Protein AF-A0A7C7SHD7-F1 (afdb_monomer)

Foldseek 3Di:
DDKAFLCCPVPVAPVVLQDDPQFADPPLSVVVLVVQCVVVVPQCPPDPNSGIRDDDDDDPQNPDDLVVLCPDQDQEEAEEEPSAPCPVSCVSQVSNNNHPFYEYEYEYSAYPVNCRTQQEVQLVVVQVVCCVPPCDGVPGRDDYYYAYGHRHRDPDD

Radius of gyration: 17.47 Å; Cα contacts (8 Å, |Δi|>4): 250; chains: 1; bounding box: 40×27×51 Å

Structure (mmCIF, N/CA/C/O backbone):
data_AF-A0A7C7SHD7-F1
#
_entry.id   AF-A0A7C7SHD7-F1
#
loop_
_atom_site.group_PDB
_atom_site.id
_atom_site.type_symbol
_atom_site.label_atom_id
_atom_site.label_alt_id
_atom_site.label_comp_id
_atom_site.label_asym_id
_atom_site.label_entity_id
_atom_site.label_seq_id
_atom_site.pdbx_PDB_ins_code
_atom_site.Cartn_x
_atom_site.Cartn_y
_atom_site.Cartn_z
_atom_site.occupancy
_atom_site.B_iso_or_equiv
_atom_site.auth_seq_id
_atom_site.auth_comp_id
_atom_site.auth_asym_id
_atom_site.auth_atom_id
_atom_site.pdbx_PDB_model_num
ATOM 1 N N . MET A 1 1 ? -5.443 5.617 -21.354 1.00 75.50 1 MET A N 1
ATOM 2 C CA . MET A 1 1 ? -4.477 4.677 -20.731 1.00 75.50 1 MET A CA 1
ATOM 3 C C . MET A 1 1 ? -3.160 5.415 -20.513 1.00 75.50 1 MET A C 1
ATOM 5 O O . MET A 1 1 ? -2.901 6.331 -21.280 1.00 75.50 1 MET A O 1
ATOM 9 N N . ARG A 1 2 ? -2.386 5.113 -19.463 1.00 86.25 2 ARG A N 1
ATOM 10 C CA . ARG A 1 2 ? -1.041 5.675 -19.234 1.00 86.25 2 ARG A CA 1
ATOM 11 C C . ARG A 1 2 ? -0.035 4.535 -19.327 1.00 86.25 2 ARG A C 1
ATOM 13 O O . ARG A 1 2 ? -0.323 3.444 -18.849 1.00 86.25 2 ARG A O 1
ATOM 20 N N . LEU A 1 3 ? 1.111 4.788 -19.941 1.00 90.69 3 LEU A N 1
ATOM 21 C CA . LEU A 1 3 ? 2.204 3.825 -20.029 1.00 90.69 3 LEU A CA 1
ATOM 22 C C . LEU A 1 3 ? 3.288 4.228 -19.033 1.00 90.69 3 LEU A C 1
ATOM 24 O O . LEU A 1 3 ? 3.532 5.421 -18.848 1.00 90.69 3 LEU A O 1
ATOM 28 N N . GLN A 1 4 ? 3.903 3.248 -18.381 1.00 91.94 4 GLN A N 1
ATOM 29 C CA . GLN A 1 4 ? 5.089 3.457 -17.555 1.00 91.94 4 GLN A CA 1
ATOM 30 C C . GLN A 1 4 ? 6.213 2.564 -18.067 1.00 91.94 4 GLN A C 1
ATOM 32 O O . GLN A 1 4 ? 6.008 1.369 -18.279 1.00 91.94 4 GLN A O 1
ATOM 37 N N . THR A 1 5 ? 7.390 3.152 -18.271 1.00 93.88 5 THR A N 1
ATOM 38 C CA . THR A 1 5 ? 8.615 2.391 -18.526 1.00 93.88 5 THR A CA 1
ATOM 39 C C . THR A 1 5 ? 9.161 1.832 -17.215 1.00 93.88 5 THR A C 1
ATOM 41 O O . THR A 1 5 ? 8.789 2.290 -16.126 1.00 93.88 5 THR A O 1
ATOM 44 N N . ARG A 1 6 ? 10.084 0.870 -17.318 1.00 94.12 6 ARG A N 1
ATOM 45 C CA . ARG A 1 6 ? 10.800 0.314 -16.165 1.00 94.12 6 ARG A CA 1
ATOM 46 C C . ARG A 1 6 ? 11.435 1.405 -15.309 1.00 94.12 6 ARG A C 1
ATOM 48 O O . ARG A 1 6 ? 11.269 1.401 -14.091 1.00 94.12 6 ARG A O 1
ATOM 55 N N . ASP A 1 7 ? 12.115 2.354 -15.939 1.00 94.06 7 ASP A N 1
ATOM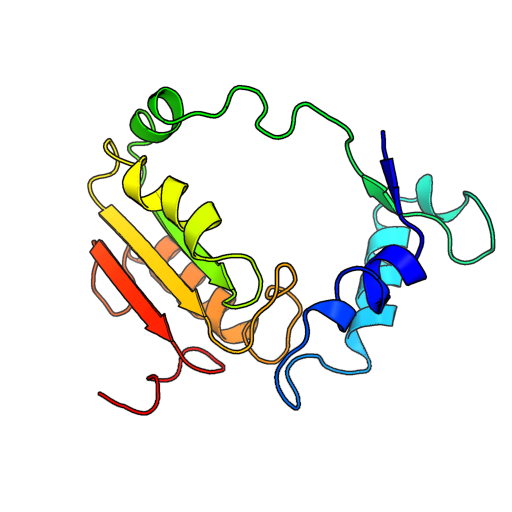 56 C CA . ASP A 1 7 ? 12.822 3.421 -15.227 1.00 94.06 7 ASP A CA 1
ATOM 57 C C . ASP A 1 7 ? 11.857 4.405 -14.572 1.00 94.06 7 ASP A C 1
ATOM 59 O O . ASP A 1 7 ? 12.068 4.800 -13.427 1.00 94.06 7 ASP A O 1
ATOM 63 N N . THR A 1 8 ? 10.743 4.737 -15.237 1.00 93.12 8 THR A N 1
ATOM 64 C CA . THR A 1 8 ? 9.704 5.580 -14.626 1.00 93.12 8 THR A CA 1
ATOM 65 C C . THR A 1 8 ? 9.129 4.932 -13.368 1.00 93.12 8 THR A C 1
ATOM 67 O O . THR A 1 8 ? 8.903 5.622 -12.381 1.00 93.12 8 THR A O 1
ATOM 70 N N . LEU A 1 9 ? 8.884 3.617 -13.371 1.00 93.44 9 LEU A N 1
ATOM 71 C CA . LEU A 1 9 ? 8.375 2.924 -12.185 1.00 93.44 9 LEU A CA 1
ATOM 72 C C . LEU A 1 9 ? 9.446 2.807 -11.091 1.00 93.44 9 LEU A C 1
ATOM 74 O O . LEU A 1 9 ? 9.200 3.159 -9.939 1.00 93.44 9 LEU A O 1
ATOM 78 N N . THR A 1 10 ? 10.614 2.274 -11.444 1.00 93.88 10 THR A N 1
ATOM 79 C CA . THR A 1 10 ? 11.617 1.839 -10.463 1.00 93.88 10 THR A CA 1
ATOM 80 C C . THR A 1 10 ? 12.462 2.989 -9.929 1.00 93.88 10 THR A C 1
ATOM 82 O O . THR A 1 10 ? 12.727 3.024 -8.729 1.00 93.88 10 THR A O 1
ATOM 85 N N . GLN A 1 11 ? 12.844 3.940 -10.781 1.00 93.06 11 GLN A N 1
ATOM 86 C CA . GLN A 1 11 ? 13.659 5.088 -10.394 1.00 93.06 11 GLN A CA 1
ATOM 87 C C . GLN A 1 11 ? 12.771 6.301 -10.116 1.00 93.06 11 GLN A C 1
ATOM 89 O O . GLN A 1 11 ? 12.660 6.729 -8.973 1.00 93.06 11 GLN A O 1
ATOM 94 N N . GLY A 1 12 ? 12.034 6.770 -11.125 1.00 92.69 12 GLY A N 1
ATOM 95 C CA . GLY A 1 12 ? 11.292 8.040 -11.069 1.00 92.69 12 GLY A CA 1
ATOM 96 C C . GLY A 1 12 ? 10.000 8.042 -10.242 1.00 92.69 12 GLY A C 1
ATOM 97 O O . GLY A 1 12 ? 9.230 8.994 -10.294 1.00 92.69 12 GLY A O 1
ATOM 98 N N . ARG A 1 13 ? 9.677 6.947 -9.548 1.00 92.62 13 ARG A N 1
ATOM 99 C CA . ARG A 1 13 ? 8.505 6.868 -8.659 1.00 92.62 13 ARG A CA 1
ATOM 100 C C . ARG A 1 13 ? 8.823 6.121 -7.383 1.00 92.62 13 ARG A C 1
ATOM 102 O O . ARG A 1 13 ? 8.425 6.566 -6.315 1.00 92.62 13 ARG A O 1
ATOM 109 N N . TRP A 1 14 ? 9.471 4.964 -7.483 1.00 94.94 14 TRP A N 1
ATOM 110 C CA . TRP A 1 14 ? 9.786 4.178 -6.297 1.00 94.94 14 TRP A CA 1
ATOM 111 C C . TRP A 1 14 ? 11.044 4.693 -5.598 1.00 94.94 14 TRP A C 1
ATOM 113 O O . TRP A 1 14 ? 10.942 5.116 -4.451 1.00 94.94 14 TRP A O 1
ATOM 123 N N . GLN A 1 15 ? 12.201 4.718 -6.273 1.00 95.12 15 GLN A N 1
ATOM 124 C CA . GLN A 1 15 ? 13.466 5.150 -5.659 1.00 95.12 15 GLN A CA 1
ATOM 125 C C . GLN A 1 15 ? 13.409 6.569 -5.091 1.00 95.12 15 GLN A C 1
ATOM 127 O O . GLN A 1 15 ? 13.942 6.793 -4.011 1.00 95.12 15 GLN A O 1
ATOM 132 N N . GLU A 1 16 ? 12.752 7.500 -5.781 1.00 94.06 16 GLU A N 1
ATOM 133 C CA . GLU A 1 16 ? 12.622 8.893 -5.328 1.00 94.06 16 GLU A CA 1
ATOM 134 C C . GLU A 1 16 ? 11.940 9.048 -3.961 1.00 94.06 16 GLU A C 1
ATOM 136 O O . GLU A 1 16 ? 12.166 10.046 -3.285 1.00 94.06 16 GLU A O 1
ATOM 141 N N . ASN A 1 17 ? 11.131 8.071 -3.537 1.00 94.12 17 ASN A N 1
ATOM 142 C CA . ASN A 1 17 ? 10.434 8.110 -2.251 1.00 94.12 17 ASN A CA 1
ATOM 143 C C . ASN A 1 17 ? 11.120 7.270 -1.160 1.00 94.12 17 ASN A C 1
ATOM 145 O O . ASN A 1 17 ? 10.655 7.262 -0.023 1.00 94.12 17 ASN A O 1
ATOM 149 N N . VAL A 1 18 ? 12.197 6.543 -1.481 1.00 95.81 18 VAL A N 1
ATOM 150 C CA . VAL A 1 18 ? 12.946 5.758 -0.490 1.00 95.81 18 VAL A CA 1
ATOM 151 C C . VAL A 1 18 ? 13.699 6.713 0.431 1.00 95.81 18 VAL A C 1
ATOM 153 O O . VAL A 1 18 ? 14.488 7.530 -0.039 1.00 95.81 18 VAL A O 1
ATOM 156 N N . ALA A 1 19 ? 13.468 6.594 1.737 1.00 94.69 19 ALA A N 1
ATOM 157 C CA . ALA A 1 19 ? 14.013 7.510 2.739 1.00 94.69 19 ALA A CA 1
ATOM 158 C C . ALA A 1 19 ? 14.904 6.818 3.779 1.00 94.69 19 ALA A C 1
ATOM 160 O O . ALA A 1 19 ? 15.703 7.488 4.429 1.00 94.69 19 ALA A O 1
ATOM 161 N N . CYS A 1 20 ? 14.790 5.497 3.933 1.00 95.31 20 CYS A N 1
ATOM 162 C CA . CYS A 1 20 ? 15.504 4.754 4.966 1.00 95.31 20 CYS A CA 1
ATOM 163 C C . CYS A 1 20 ? 16.508 3.754 4.390 1.00 95.31 20 CYS A C 1
ATOM 165 O O . CYS A 1 20 ? 16.340 3.214 3.292 1.00 95.31 20 CYS A O 1
ATOM 167 N N . GLU A 1 21 ? 17.544 3.467 5.177 1.00 93.19 21 GLU A N 1
ATOM 168 C CA . GLU A 1 21 ? 18.495 2.404 4.873 1.00 93.19 21 GLU A CA 1
ATOM 169 C C . GLU A 1 21 ? 17.789 1.041 4.866 1.00 93.19 21 GLU A C 1
ATOM 171 O O . GLU A 1 21 ? 16.902 0.785 5.681 1.00 93.19 21 GLU A O 1
ATOM 176 N N . ASN A 1 22 ? 18.170 0.162 3.936 1.00 92.19 22 ASN A N 1
ATOM 177 C CA . ASN A 1 22 ? 17.627 -1.197 3.810 1.00 92.19 22 ASN A CA 1
ATOM 178 C C . ASN A 1 22 ? 16.093 -1.273 3.625 1.00 92.19 22 ASN A C 1
ATOM 180 O O . ASN A 1 22 ? 15.503 -2.344 3.762 1.00 92.19 22 ASN A O 1
ATOM 184 N N . GLN A 1 23 ? 15.442 -0.160 3.262 1.00 95.81 23 GLN A N 1
ATOM 185 C CA . GLN A 1 23 ? 14.000 -0.099 3.015 1.00 95.81 23 GLN A CA 1
ATOM 186 C C . GLN A 1 23 ? 13.571 -1.016 1.861 1.00 95.81 23 GLN A C 1
ATOM 188 O O . GLN A 1 23 ? 12.544 -1.690 1.932 1.00 95.81 23 GLN A O 1
ATOM 193 N N . VAL A 1 24 ? 14.376 -1.059 0.799 1.00 96.56 24 VAL A N 1
ATOM 194 C CA . VAL A 1 24 ? 14.106 -1.831 -0.417 1.00 96.56 24 VAL A CA 1
ATOM 195 C C . VAL A 1 24 ? 15.242 -2.818 -0.640 1.00 96.56 24 VAL A C 1
ATOM 197 O O . VAL A 1 24 ? 16.404 -2.418 -0.684 1.00 96.56 24 VAL A O 1
ATOM 200 N N . ASP A 1 25 ? 14.911 -4.096 -0.827 1.00 95.38 25 ASP A N 1
ATOM 201 C CA . ASP A 1 25 ? 15.883 -5.087 -1.289 1.00 95.38 25 ASP A CA 1
ATOM 202 C C . ASP A 1 25 ? 16.376 -4.710 -2.703 1.00 95.38 25 ASP A C 1
ATOM 204 O O . ASP A 1 25 ? 15.554 -4.506 -3.602 1.00 95.38 25 ASP A O 1
ATOM 208 N N . PRO A 1 26 ? 17.693 -4.617 -2.952 1.00 91.69 26 PRO A N 1
ATOM 209 C CA . PRO A 1 26 ? 18.212 -4.197 -4.255 1.00 91.69 26 PRO A CA 1
ATOM 210 C C . PRO A 1 26 ? 17.793 -5.128 -5.411 1.00 91.69 26 PRO A C 1
ATOM 212 O O . PRO A 1 26 ? 17.703 -4.683 -6.558 1.00 91.69 26 PRO A O 1
ATOM 215 N N . GLY A 1 27 ? 17.495 -6.398 -5.129 1.00 95.44 27 GLY A N 1
ATOM 216 C CA . GLY A 1 27 ? 17.054 -7.401 -6.094 1.00 95.44 27 GLY A CA 1
ATOM 217 C C . GLY A 1 27 ? 15.549 -7.409 -6.382 1.00 95.44 27 GLY A C 1
ATOM 218 O O . GLY A 1 27 ? 15.136 -8.025 -7.366 1.00 95.44 27 GLY A O 1
ATOM 219 N N . ILE A 1 28 ? 14.708 -6.720 -5.597 1.00 96.44 28 ILE A N 1
ATOM 220 C CA . ILE A 1 28 ? 13.245 -6.851 -5.745 1.00 96.44 28 ILE A CA 1
ATOM 221 C C . ILE A 1 28 ? 12.704 -6.161 -7.000 1.00 96.44 28 ILE A C 1
ATOM 223 O O . ILE A 1 28 ? 11.763 -6.638 -7.628 1.00 96.44 28 ILE A O 1
ATOM 227 N N . ARG A 1 29 ? 13.301 -5.041 -7.419 1.00 95.19 29 ARG A N 1
ATOM 228 C CA . ARG A 1 29 ? 12.789 -4.240 -8.545 1.00 95.19 29 ARG A CA 1
ATOM 229 C C . ARG A 1 29 ? 12.834 -4.978 -9.888 1.00 95.19 29 ARG A C 1
ATOM 231 O O . ARG A 1 29 ? 11.823 -4.934 -10.591 1.00 95.19 29 ARG A O 1
ATOM 238 N N . PRO A 1 30 ? 13.937 -5.661 -10.266 1.00 95.44 30 PRO A N 1
ATOM 239 C CA . PRO A 1 30 ? 13.935 -6.551 -11.425 1.00 95.44 30 PRO A CA 1
ATOM 240 C C . PRO A 1 30 ? 12.841 -7.622 -11.348 1.00 95.44 30 PRO A C 1
ATOM 242 O O . PRO A 1 30 ? 12.086 -7.774 -12.303 1.00 95.44 30 PRO A O 1
ATOM 245 N N . VAL A 1 31 ? 12.687 -8.282 -10.193 1.00 96.88 31 VAL A N 1
ATOM 246 C CA . VAL A 1 31 ? 11.674 -9.333 -9.985 1.00 96.88 31 VAL A CA 1
ATOM 247 C C . VAL A 1 31 ? 10.258 -8.797 -10.200 1.00 96.88 31 VAL A C 1
ATOM 249 O O . VAL A 1 31 ? 9.460 -9.413 -10.909 1.00 96.88 31 VAL A O 1
ATOM 252 N N . ILE A 1 32 ? 9.942 -7.626 -9.641 1.00 95.94 32 ILE A N 1
ATOM 253 C CA . ILE A 1 32 ? 8.639 -6.978 -9.828 1.00 95.94 32 ILE A CA 1
ATOM 254 C C . ILE A 1 32 ? 8.414 -6.611 -11.295 1.00 95.94 32 ILE A C 1
ATOM 256 O O . ILE A 1 32 ? 7.326 -6.848 -11.817 1.00 95.94 32 ILE A O 1
ATOM 260 N N . TRP A 1 33 ? 9.423 -6.077 -11.986 1.00 95.50 33 TRP A N 1
ATOM 261 C CA . TRP A 1 33 ? 9.291 -5.738 -13.402 1.00 95.50 33 TRP A CA 1
ATOM 262 C C . TRP A 1 33 ? 9.041 -6.969 -14.279 1.00 95.50 33 TRP A C 1
ATOM 264 O O . TRP A 1 33 ? 8.137 -6.962 -15.116 1.00 95.50 33 TRP A O 1
ATOM 274 N N . ASP A 1 34 ? 9.792 -8.047 -14.062 1.00 95.69 34 ASP A N 1
ATOM 275 C CA . ASP A 1 34 ? 9.595 -9.299 -14.791 1.00 95.69 34 ASP A CA 1
ATOM 276 C C . ASP A 1 34 ? 8.227 -9.922 -14.490 1.00 95.69 34 ASP A C 1
ATOM 278 O O . ASP A 1 34 ? 7.554 -10.394 -15.406 1.00 95.69 34 ASP A O 1
ATOM 282 N N . THR A 1 35 ? 7.752 -9.817 -13.246 1.00 96.06 35 THR A N 1
ATOM 283 C CA . THR A 1 35 ? 6.398 -10.246 -12.859 1.00 96.06 35 THR A CA 1
ATOM 284 C C . THR A 1 35 ? 5.317 -9.421 -13.564 1.00 96.06 35 THR A C 1
ATOM 286 O O . THR A 1 35 ? 4.351 -9.984 -14.080 1.00 96.06 35 THR A O 1
ATOM 289 N N . ILE A 1 36 ? 5.480 -8.095 -13.647 1.00 94.50 36 ILE A N 1
ATOM 290 C CA . ILE A 1 36 ? 4.560 -7.208 -14.377 1.00 94.50 36 ILE A CA 1
ATOM 291 C C . ILE A 1 36 ? 4.489 -7.605 -15.856 1.00 94.50 36 ILE A C 1
ATOM 293 O O . ILE A 1 36 ? 3.390 -7.728 -16.394 1.00 94.50 36 ILE A O 1
ATOM 297 N N . LYS A 1 37 ? 5.635 -7.849 -16.507 1.00 94.56 37 LYS A N 1
ATOM 298 C CA . LYS A 1 37 ? 5.677 -8.309 -17.906 1.00 94.56 37 LYS A CA 1
ATOM 299 C C . LYS A 1 37 ? 5.026 -9.677 -18.094 1.00 94.56 37 LYS A C 1
ATOM 301 O O . LYS A 1 37 ? 4.340 -9.886 -19.090 1.00 94.56 37 LYS A O 1
ATOM 306 N N . ALA A 1 38 ? 5.256 -10.608 -17.170 1.00 95.31 38 ALA A N 1
ATOM 307 C CA . ALA A 1 38 ? 4.662 -11.939 -17.231 1.00 95.31 38 ALA A CA 1
ATOM 308 C C . ALA A 1 38 ? 3.131 -11.879 -17.107 1.00 95.31 38 ALA A C 1
ATOM 310 O O . ALA A 1 38 ? 2.426 -12.619 -17.789 1.00 95.31 38 ALA A O 1
ATOM 311 N N . PHE A 1 39 ? 2.620 -10.970 -16.273 1.00 95.06 39 PHE A N 1
ATOM 312 C CA . PHE A 1 39 ? 1.187 -10.739 -16.110 1.00 95.06 39 PHE A CA 1
ATOM 313 C C . PHE A 1 39 ? 0.559 -10.009 -17.310 1.00 95.06 39 PHE A C 1
ATOM 315 O O . PHE A 1 39 ? -0.540 -10.355 -17.741 1.00 95.06 39 PHE A O 1
ATOM 322 N N . ASP A 1 40 ? 1.245 -9.005 -17.864 1.00 94.56 40 ASP A N 1
ATOM 323 C CA . ASP A 1 40 ? 0.788 -8.215 -19.010 1.00 94.56 40 ASP A CA 1
ATOM 324 C C . ASP A 1 40 ? 1.562 -8.566 -20.289 1.00 94.56 40 ASP A C 1
ATOM 326 O O . ASP A 1 40 ? 2.432 -7.819 -20.745 1.00 94.56 40 ASP A O 1
ATOM 330 N N . SER A 1 41 ? 1.198 -9.694 -20.906 1.00 93.44 41 SER A N 1
ATOM 331 C CA . SER A 1 41 ? 1.838 -10.191 -22.134 1.00 93.44 41 SER A CA 1
ATOM 332 C C . SER A 1 41 ? 1.729 -9.245 -23.335 1.00 93.44 41 SER A C 1
ATOM 334 O O . SER A 1 41 ? 2.531 -9.335 -24.260 1.00 93.44 41 SER A O 1
ATOM 336 N N . LEU A 1 42 ? 0.754 -8.328 -23.341 1.00 94.31 42 LEU A N 1
ATOM 337 C CA . LEU A 1 42 ? 0.646 -7.318 -24.392 1.00 94.31 42 LEU A CA 1
ATOM 338 C C . LEU A 1 42 ? 1.587 -6.140 -24.126 1.00 94.31 42 LEU A C 1
ATOM 340 O O . LEU A 1 42 ? 2.256 -5.678 -25.043 1.00 94.31 42 LEU A O 1
ATOM 344 N N . GLY A 1 43 ? 1.649 -5.657 -22.883 1.00 94.44 43 GLY A N 1
ATOM 345 C CA . GLY A 1 43 ? 2.583 -4.598 -22.493 1.00 94.44 43 GLY A CA 1
ATOM 346 C C . GLY A 1 43 ? 4.049 -5.029 -22.601 1.00 94.44 43 GLY A C 1
ATOM 347 O O . GLY A 1 43 ? 4.907 -4.207 -22.918 1.00 94.44 43 GLY A O 1
ATOM 348 N N . SER A 1 44 ? 4.341 -6.318 -22.411 1.00 95.12 44 SER A N 1
ATOM 349 C CA . SER A 1 44 ? 5.708 -6.850 -22.449 1.00 95.12 44 SER A CA 1
ATOM 350 C C . SER A 1 44 ? 6.373 -6.795 -23.827 1.00 95.12 44 SER A C 1
ATOM 352 O O . SER A 1 44 ? 7.598 -6.756 -23.892 1.00 95.12 44 SER A O 1
ATOM 354 N N . VAL A 1 45 ? 5.592 -6.753 -24.912 1.00 94.06 45 VAL A N 1
ATOM 355 C CA . VAL A 1 45 ? 6.101 -6.689 -26.297 1.00 94.06 45 VAL A CA 1
ATOM 356 C C . VAL A 1 45 ? 6.071 -5.277 -26.892 1.00 94.06 45 VAL A C 1
ATOM 358 O O . VAL A 1 45 ? 6.352 -5.091 -28.074 1.00 94.06 45 VAL A O 1
ATOM 361 N N . TRP A 1 46 ? 5.686 -4.268 -26.108 1.00 93.38 46 TRP A N 1
ATOM 362 C CA . TRP A 1 46 ? 5.608 -2.876 -26.555 1.00 93.38 46 TRP A CA 1
ATOM 363 C C . TRP A 1 46 ? 6.883 -2.102 -26.199 1.00 93.38 46 TRP A C 1
ATOM 365 O O . TRP A 1 46 ? 7.277 -2.060 -25.038 1.00 93.38 46 TRP A O 1
ATOM 375 N N . GLY A 1 47 ? 7.454 -1.382 -27.170 1.00 78.12 47 GLY A N 1
ATOM 376 C CA . GLY A 1 47 ? 8.644 -0.547 -26.962 1.00 78.12 47 GLY A CA 1
ATOM 377 C C . GLY A 1 47 ? 9.970 -1.330 -27.006 1.00 78.12 47 GLY A C 1
ATOM 378 O O . GLY A 1 47 ? 10.001 -2.427 -27.561 1.00 78.12 47 GLY A O 1
ATOM 379 N N . PRO A 1 48 ? 11.074 -0.749 -26.486 1.00 72.31 48 PRO A N 1
ATOM 380 C CA . PRO A 1 48 ? 12.369 -1.428 -26.306 1.00 72.31 48 PRO A CA 1
ATOM 381 C C . PRO A 1 48 ? 12.242 -2.735 -25.479 1.00 72.31 48 PRO A C 1
ATOM 383 O O . PRO A 1 48 ? 11.179 -2.968 -24.899 1.00 72.31 48 PRO A O 1
ATOM 386 N N . PRO A 1 49 ? 13.268 -3.617 -25.416 1.00 81.44 49 PRO A 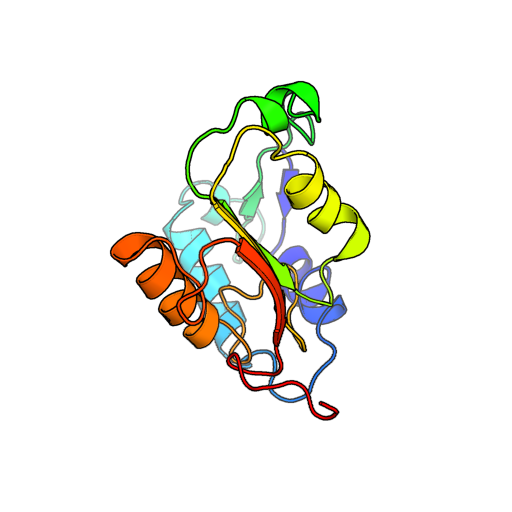N 1
ATOM 387 C CA . PRO A 1 49 ? 13.119 -5.007 -24.944 1.00 81.44 49 PRO A CA 1
ATOM 388 C C . PRO A 1 49 ? 12.627 -5.147 -23.492 1.00 81.44 49 PRO A C 1
ATOM 390 O O . PRO A 1 49 ? 12.241 -6.233 -23.059 1.00 81.44 49 PRO A O 1
ATOM 393 N N . GLU A 1 50 ? 12.628 -4.061 -22.723 1.00 88.94 50 GLU A N 1
ATOM 394 C CA . GLU A 1 50 ? 12.103 -3.992 -21.369 1.00 88.94 50 GLU A CA 1
ATOM 395 C C . GLU A 1 50 ? 10.569 -3.969 -21.298 1.00 88.94 50 GLU A C 1
ATOM 397 O O . GLU A 1 50 ? 10.044 -4.193 -20.211 1.00 88.94 50 GLU A O 1
ATOM 402 N N . GLY A 1 51 ? 9.842 -3.729 -22.393 1.00 94.12 51 GLY A N 1
ATOM 403 C CA . GLY A 1 51 ? 8.380 -3.626 -22.387 1.00 94.12 51 GLY A CA 1
ATOM 404 C C . GLY A 1 51 ? 7.852 -2.365 -21.683 1.00 94.12 51 GLY A C 1
ATOM 405 O O . GLY A 1 51 ? 8.607 -1.490 -21.245 1.00 94.12 51 GLY A O 1
ATOM 406 N N . VAL A 1 52 ? 6.529 -2.270 -21.518 1.00 95.06 52 VAL A N 1
ATOM 407 C CA . VAL A 1 52 ? 5.873 -1.208 -20.733 1.00 95.06 52 VAL A CA 1
ATOM 408 C C . VAL A 1 52 ? 4.790 -1.758 -19.809 1.00 95.06 52 VAL A C 1
ATOM 410 O O . VAL A 1 52 ? 4.070 -2.698 -20.139 1.00 95.06 52 VAL A O 1
ATOM 413 N N . MET A 1 53 ? 4.605 -1.103 -18.664 1.00 93.62 53 MET A N 1
ATOM 414 C CA . MET A 1 53 ? 3.474 -1.344 -17.774 1.00 93.62 53 MET A CA 1
ATOM 415 C C . MET A 1 53 ? 2.282 -0.504 -18.237 1.00 93.62 53 MET A C 1
ATOM 417 O O . MET A 1 53 ? 2.327 0.735 -18.230 1.00 93.62 53 MET A O 1
ATOM 421 N N . ARG A 1 54 ? 1.183 -1.166 -18.605 1.00 92.19 54 ARG A N 1
AT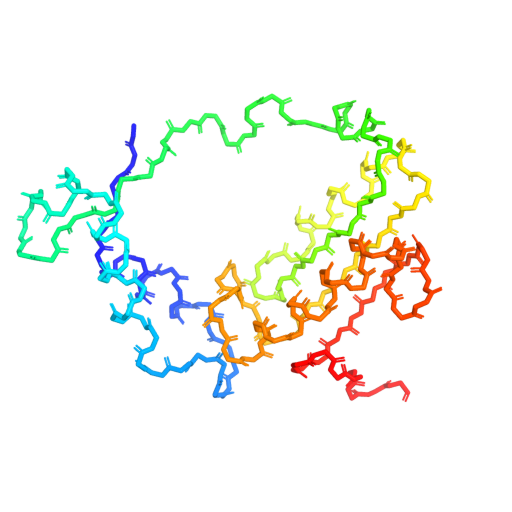OM 422 C CA . ARG A 1 54 ? -0.068 -0.484 -18.945 1.00 92.19 54 ARG A CA 1
ATOM 423 C C . ARG A 1 54 ? -0.841 -0.162 -17.675 1.00 92.19 54 ARG A C 1
ATOM 425 O O . ARG A 1 54 ? -1.350 -1.037 -16.981 1.00 92.19 54 ARG A O 1
ATOM 432 N N . VAL A 1 55 ? -0.981 1.127 -17.389 1.00 86.81 55 VAL A N 1
ATOM 433 C CA . VAL A 1 55 ? -1.739 1.628 -16.242 1.00 86.81 55 VAL A CA 1
ATOM 434 C C . VAL A 1 55 ? -3.058 2.209 -16.727 1.00 86.81 55 VAL A C 1
ATOM 436 O O . VAL A 1 55 ? -3.132 2.972 -17.700 1.00 86.81 55 VAL A O 1
ATOM 439 N N . ARG A 1 56 ? -4.143 1.878 -16.027 1.00 78.81 56 ARG A N 1
ATOM 440 C CA . ARG A 1 56 ? -5.446 2.488 -16.286 1.00 78.81 56 ARG A CA 1
ATOM 441 C C . ARG A 1 56 ? -5.324 4.006 -16.107 1.00 78.81 56 ARG A C 1
ATOM 443 O O . ARG A 1 56 ? -5.043 4.489 -15.018 1.00 78.81 56 ARG A O 1
ATOM 450 N N . ALA A 1 57 ? -5.560 4.763 -17.178 1.00 67.25 57 ALA A N 1
ATOM 451 C CA . ALA A 1 57 ? -5.803 6.198 -17.057 1.00 67.25 57 ALA A CA 1
ATOM 452 C C . ALA A 1 57 ? -7.312 6.375 -16.971 1.00 67.25 57 ALA A C 1
ATOM 454 O O . ALA A 1 57 ? -8.004 6.179 -17.966 1.00 67.25 57 ALA A O 1
ATOM 455 N N . GLY A 1 58 ? -7.810 6.651 -15.776 1.00 62.72 58 GLY A N 1
ATOM 456 C CA . GLY A 1 58 ? -9.219 6.913 -15.521 1.00 62.72 58 GLY A CA 1
ATOM 457 C C . GLY A 1 58 ? -9.365 8.012 -14.480 1.00 62.72 58 GLY A C 1
ATOM 458 O O . GLY A 1 58 ? -8.372 8.416 -13.871 1.00 62.72 58 GLY A O 1
ATOM 459 N N . ASN A 1 59 ? -10.598 8.494 -14.310 1.00 62.84 59 ASN A N 1
ATOM 460 C CA . ASN A 1 59 ? -10.981 9.457 -13.279 1.00 62.84 59 ASN A CA 1
ATOM 461 C C . ASN A 1 59 ? -10.310 9.077 -11.949 1.00 62.84 59 ASN A C 1
ATOM 463 O O . ASN A 1 59 ? -10.526 7.965 -11.471 1.00 62.84 59 ASN A O 1
ATOM 467 N N . ARG A 1 60 ? -9.483 9.970 -11.383 1.00 65.12 60 ARG A N 1
ATOM 468 C CA . ARG A 1 60 ? -8.589 9.659 -10.249 1.00 65.12 60 ARG A CA 1
ATOM 469 C C . ARG A 1 60 ? -9.314 9.022 -9.059 1.00 65.12 60 ARG A C 1
ATOM 471 O O . ARG A 1 60 ? -8.687 8.270 -8.327 1.00 65.12 60 ARG A O 1
ATOM 478 N N . SER A 1 61 ? -10.615 9.271 -8.916 1.00 70.81 61 SER A N 1
ATOM 479 C CA . SER A 1 61 ? -11.422 8.740 -7.818 1.00 70.81 61 SER A CA 1
ATOM 480 C C . SER A 1 61 ? -12.594 7.866 -8.271 1.00 70.81 61 SER A C 1
ATOM 482 O O . SER A 1 61 ? -13.270 7.322 -7.418 1.00 70.81 61 SER A O 1
ATOM 484 N N . TRP A 1 62 ? -12.884 7.721 -9.573 1.00 73.06 62 TRP A N 1
ATOM 485 C CA . TRP A 1 62 ? -14.061 6.964 -10.066 1.00 73.06 62 TRP A CA 1
ATOM 486 C C . TRP A 1 62 ? -15.389 7.315 -9.354 1.00 73.06 62 TRP A C 1
ATOM 488 O O . TRP A 1 62 ? -16.233 6.458 -9.119 1.00 73.06 62 TRP A O 1
ATOM 498 N N . GLY A 1 63 ? -15.574 8.590 -8.994 1.00 80.31 63 GLY A N 1
ATOM 499 C CA . GLY A 1 63 ? -16.744 9.060 -8.239 1.00 80.31 63 GLY A CA 1
ATOM 500 C C . GLY A 1 63 ? -16.658 8.857 -6.721 1.00 80.31 63 GLY A C 1
ATOM 501 O O . GLY A 1 63 ? -17.533 9.344 -6.010 1.00 80.31 63 GLY A O 1
ATOM 502 N N . TRP A 1 64 ? -15.603 8.211 -6.217 1.00 85.62 64 TRP A N 1
ATOM 503 C CA . TRP A 1 64 ? -15.319 8.093 -4.790 1.00 85.62 64 TRP A CA 1
ATOM 504 C C . TRP A 1 64 ? -15.185 9.469 -4.145 1.00 85.62 64 TRP A C 1
ATOM 506 O O . TRP A 1 64 ? -14.475 10.349 -4.637 1.00 85.62 64 TRP A O 1
ATOM 516 N N . ASN A 1 65 ? -15.900 9.649 -3.044 1.00 91.00 65 ASN A N 1
ATOM 517 C CA . ASN A 1 65 ? -15.947 10.870 -2.258 1.00 91.00 65 ASN A CA 1
ATOM 518 C C . ASN A 1 65 ? -16.375 10.518 -0.825 1.00 91.00 65 ASN A C 1
ATOM 520 O O . ASN A 1 65 ? -16.722 9.367 -0.541 1.00 91.00 65 ASN A O 1
ATOM 524 N N . ARG A 1 66 ? -16.409 11.522 0.057 1.00 94.06 66 ARG A N 1
ATOM 525 C CA . ARG A 1 66 ? -16.847 11.370 1.451 1.00 94.06 66 ARG A CA 1
ATOM 526 C C . ARG A 1 66 ? -18.184 10.634 1.592 1.00 94.06 66 ARG A C 1
ATOM 528 O O . ARG A 1 66 ? -18.311 9.763 2.442 1.00 94.06 66 ARG A O 1
ATOM 535 N N . ALA A 1 67 ? -19.177 10.962 0.764 1.00 95.19 67 ALA A N 1
ATOM 536 C CA . ALA A 1 67 ? -20.510 10.368 0.864 1.00 95.19 67 ALA A CA 1
ATOM 537 C C . ALA A 1 67 ? -20.527 8.875 0.496 1.00 95.19 67 ALA A C 1
ATOM 539 O O . ALA A 1 67 ? -21.340 8.129 1.034 1.00 95.19 67 ALA A O 1
ATOM 540 N N . TYR A 1 68 ? -19.643 8.422 -0.397 1.00 94.56 68 TYR A N 1
ATOM 541 C CA . TYR A 1 68 ? -19.491 6.994 -0.695 1.00 94.56 68 TYR A CA 1
ATOM 542 C C . TYR A 1 68 ? -18.651 6.263 0.350 1.00 94.56 68 TYR A C 1
ATOM 544 O O . TYR A 1 68 ? -19.023 5.159 0.738 1.00 94.56 68 TYR A O 1
ATOM 552 N N . ALA A 1 69 ? -17.587 6.886 0.861 1.00 94.88 69 ALA A N 1
ATOM 553 C CA . ALA A 1 69 ? -16.817 6.329 1.971 1.00 94.88 69 ALA A CA 1
ATOM 554 C C . ALA A 1 69 ? -17.695 6.108 3.216 1.00 94.88 69 ALA A C 1
ATOM 556 O O . ALA A 1 69 ? -17.633 5.048 3.831 1.00 94.88 69 ALA A O 1
ATOM 557 N N . ALA A 1 70 ? -18.606 7.039 3.510 1.00 96.88 70 ALA A N 1
ATOM 558 C CA . ALA A 1 70 ? -19.561 6.923 4.611 1.00 96.88 70 ALA A CA 1
ATOM 559 C C . ALA A 1 70 ? -20.521 5.724 4.489 1.00 96.88 70 ALA A C 1
ATOM 561 O O . ALA A 1 70 ? -21.067 5.279 5.493 1.00 96.88 70 ALA A O 1
ATOM 562 N N . LYS A 1 71 ? -20.735 5.188 3.278 1.00 97.19 71 LYS A N 1
ATOM 563 C CA . LYS A 1 71 ? -21.595 4.012 3.044 1.00 97.19 71 LYS A CA 1
ATOM 564 C C . LYS A 1 71 ? -20.885 2.685 3.309 1.00 97.19 71 LYS A C 1
ATOM 566 O O . LYS A 1 71 ? -21.541 1.646 3.322 1.00 97.19 71 LYS A O 1
ATOM 571 N N . VAL A 1 72 ? -19.565 2.690 3.486 1.00 97.25 72 VAL A N 1
ATOM 572 C CA . VAL A 1 72 ? -18.822 1.484 3.855 1.00 97.25 72 VAL A CA 1
ATOM 573 C C . VAL A 1 72 ? -19.141 1.156 5.308 1.00 97.25 72 VAL A C 1
ATOM 575 O O . VAL A 1 72 ? -18.786 1.915 6.203 1.00 97.25 72 VAL A O 1
ATOM 578 N N . VAL A 1 73 ? -19.812 0.025 5.528 1.00 97.81 73 VAL A N 1
ATOM 579 C CA . VAL A 1 73 ? -20.149 -0.493 6.869 1.00 97.81 73 VAL A CA 1
ATOM 580 C C . VAL A 1 73 ? -19.264 -1.663 7.300 1.00 97.81 73 VAL A C 1
ATOM 582 O O . VAL A 1 73 ? -19.261 -2.042 8.468 1.00 97.81 73 VAL A O 1
ATOM 585 N N . ALA A 1 74 ? -18.504 -2.240 6.365 1.00 97.56 74 ALA A N 1
ATOM 586 C CA . ALA A 1 74 ? -17.586 -3.335 6.649 1.00 97.56 74 ALA A CA 1
ATOM 587 C C . ALA A 1 74 ? -16.398 -2.856 7.508 1.00 97.56 74 ALA A C 1
ATOM 589 O O . ALA A 1 74 ? -15.897 -1.746 7.274 1.00 97.56 74 ALA A O 1
ATOM 590 N N . PRO A 1 75 ? -15.898 -3.684 8.448 1.00 97.94 75 PRO A N 1
ATOM 591 C CA . PRO A 1 75 ? -14.669 -3.395 9.175 1.00 97.94 75 PRO A CA 1
ATOM 592 C C . PRO A 1 75 ? -13.522 -3.064 8.218 1.00 97.94 75 PRO A C 1
ATOM 594 O O . PRO A 1 75 ? -13.192 -3.859 7.337 1.00 97.94 75 PRO A O 1
ATOM 597 N N . THR A 1 76 ? -12.907 -1.892 8.382 1.00 97.94 76 THR A N 1
ATOM 598 C CA . THR A 1 76 ? -11.870 -1.411 7.459 1.00 97.94 76 THR A CA 1
ATOM 599 C C . THR A 1 76 ? -10.576 -1.023 8.173 1.00 97.94 76 THR A C 1
ATOM 601 O O . THR A 1 76 ? -10.549 -0.068 8.946 1.00 97.94 76 THR A O 1
ATOM 604 N N . MET A 1 77 ? -9.472 -1.692 7.838 1.00 97.56 77 MET A N 1
ATOM 605 C CA . MET A 1 77 ? -8.124 -1.244 8.188 1.00 97.56 77 MET A CA 1
ATOM 606 C C . MET A 1 77 ? -7.502 -0.500 7.006 1.00 97.56 77 MET A C 1
ATOM 608 O O . MET A 1 77 ? -7.432 -1.017 5.893 1.00 97.56 77 MET A O 1
ATOM 612 N N . THR A 1 78 ? -7.046 0.724 7.255 1.00 96.25 78 THR A N 1
ATOM 613 C CA . THR A 1 78 ? -6.280 1.536 6.307 1.00 96.25 78 THR A CA 1
ATOM 614 C C . THR A 1 78 ? -4.817 1.508 6.720 1.00 96.25 78 THR A C 1
ATOM 616 O O . THR A 1 78 ? -4.494 1.827 7.860 1.00 96.25 78 THR A O 1
ATOM 619 N N . VAL A 1 79 ? -3.932 1.151 5.795 1.00 95.94 79 VAL A N 1
ATOM 620 C CA . VAL A 1 79 ? -2.483 1.132 6.021 1.00 95.94 79 VAL A CA 1
ATOM 621 C C . VAL A 1 79 ? -1.842 2.112 5.049 1.00 95.94 79 VAL A C 1
ATOM 623 O O . VAL A 1 79 ? -2.153 2.085 3.858 1.00 95.94 79 VAL A O 1
ATOM 626 N N . VAL A 1 80 ? -0.990 3.001 5.553 1.00 96.00 80 VAL A N 1
ATOM 627 C CA . VAL A 1 80 ? -0.361 4.059 4.756 1.00 96.00 80 VAL A CA 1
ATOM 628 C C . VAL A 1 80 ? 1.123 4.135 5.074 1.00 96.00 80 VAL A C 1
ATOM 630 O O . VAL A 1 80 ? 1.512 4.097 6.238 1.00 96.00 80 VAL A O 1
ATOM 633 N N . GLY A 1 81 ? 1.952 4.251 4.040 1.00 96.06 81 GLY A N 1
ATOM 634 C CA . GLY A 1 81 ? 3.369 4.522 4.222 1.00 96.06 81 GLY A CA 1
ATOM 635 C C . GL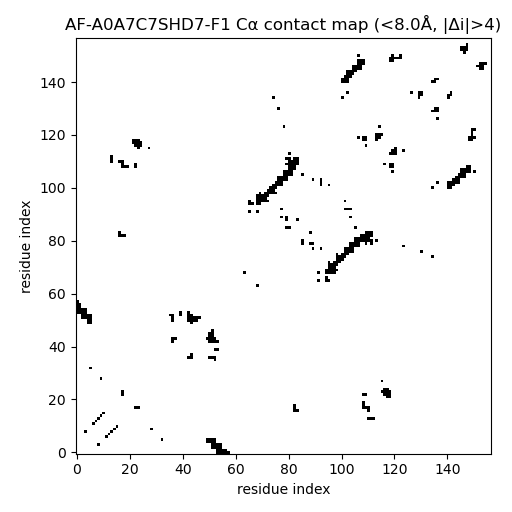Y A 1 81 ? 3.627 5.993 4.536 1.00 96.06 81 GLY A C 1
ATOM 636 O O . GLY A 1 81 ? 2.983 6.880 3.975 1.00 96.06 81 GLY A O 1
ATOM 637 N N . GLU A 1 82 ? 4.575 6.268 5.424 1.00 96.31 82 GLU A N 1
ATOM 638 C CA . GLU A 1 82 ? 4.975 7.626 5.791 1.00 96.31 82 GLU A CA 1
ATOM 639 C C . GLU A 1 82 ? 5.381 8.473 4.574 1.00 96.31 82 GLU A C 1
ATOM 641 O O . GLU A 1 82 ? 5.032 9.652 4.495 1.00 96.31 82 GLU A O 1
ATOM 646 N N . GLN A 1 83 ? 6.049 7.867 3.591 1.00 96.12 83 GLN A N 1
ATOM 647 C CA . GLN A 1 83 ? 6.472 8.531 2.359 1.00 96.12 83 GLN A CA 1
ATOM 648 C C . GLN A 1 83 ? 5.386 8.509 1.256 1.00 96.12 83 GLN A C 1
ATOM 650 O O . GLN A 1 83 ? 5.653 8.912 0.127 1.00 96.12 83 GLN A O 1
ATOM 655 N N . ASP A 1 84 ? 4.145 8.084 1.549 1.00 94.62 84 ASP A N 1
ATOM 656 C CA . ASP A 1 84 ? 2.988 8.135 0.624 1.00 94.62 84 ASP A CA 1
ATOM 657 C C . ASP A 1 84 ? 1.904 9.127 1.078 1.00 94.62 84 ASP A C 1
ATOM 659 O O . ASP A 1 84 ? 0.704 8.862 0.991 1.00 94.62 84 ASP A O 1
ATOM 663 N N . ASN A 1 85 ? 2.320 10.306 1.549 1.00 91.75 85 ASN A N 1
ATOM 664 C CA . ASN A 1 85 ? 1.422 11.414 1.900 1.00 91.75 85 ASN A CA 1
ATOM 665 C C . ASN A 1 85 ? 0.293 10.994 2.880 1.00 91.75 85 ASN A 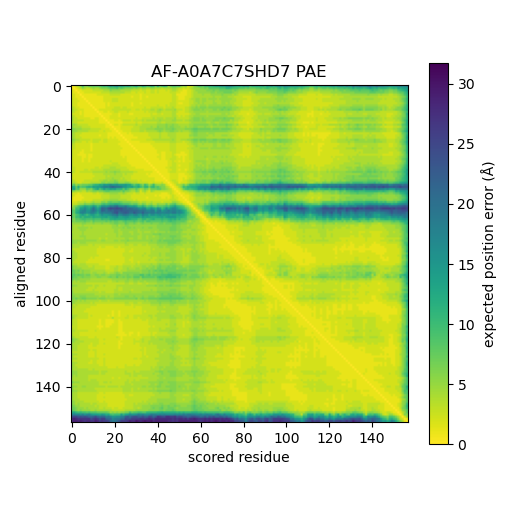C 1
ATOM 667 O O . ASN A 1 85 ? -0.895 10.989 2.520 1.00 91.75 85 ASN A O 1
ATOM 671 N N . PRO A 1 86 ? 0.644 10.641 4.130 1.00 91.12 86 PRO A N 1
ATOM 672 C CA . PRO A 1 86 ? -0.300 10.115 5.114 1.00 91.12 86 PRO A CA 1
ATOM 673 C C . PRO A 1 86 ? -1.450 11.069 5.428 1.00 91.12 86 PRO A C 1
ATOM 675 O O . PRO A 1 86 ? -2.567 10.613 5.663 1.00 91.12 86 PRO A O 1
ATOM 678 N N . GLU A 1 87 ? -1.232 12.382 5.360 1.00 90.06 87 GLU A N 1
ATOM 679 C CA . GLU A 1 87 ? -2.292 13.368 5.573 1.00 90.06 87 GLU A CA 1
ATOM 680 C C . GLU A 1 87 ? -3.405 13.237 4.523 1.00 90.06 87 GLU A C 1
ATOM 682 O O . GLU A 1 87 ? -4.585 13.105 4.868 1.00 90.06 87 GLU A O 1
ATOM 687 N N . ALA A 1 88 ? -3.040 13.220 3.237 1.00 87.12 88 ALA A N 1
ATOM 688 C CA . ALA A 1 88 ? -4.012 13.121 2.154 1.00 87.12 88 ALA A CA 1
ATOM 689 C C . ALA A 1 88 ? -4.675 11.738 2.094 1.00 87.12 88 ALA A C 1
ATOM 691 O O . ALA A 1 88 ? -5.853 11.630 1.747 1.00 87.12 88 ALA A O 1
ATOM 692 N N . ARG A 1 89 ? -3.941 10.668 2.424 1.00 83.25 89 ARG A N 1
ATOM 693 C CA . ARG A 1 89 ? -4.470 9.291 2.421 1.00 83.25 89 ARG A CA 1
ATOM 694 C C . ARG A 1 89 ? -5.325 8.988 3.653 1.00 83.25 89 ARG A C 1
ATOM 696 O O . ARG A 1 89 ? -6.327 8.285 3.539 1.00 83.25 89 ARG A O 1
ATOM 703 N N . GLY A 1 90 ? -5.005 9.587 4.799 1.00 87.00 90 GLY A N 1
ATOM 704 C CA . GLY A 1 90 ? -5.752 9.462 6.052 1.00 87.00 90 GLY A CA 1
ATOM 705 C C . GLY A 1 90 ? -7.150 10.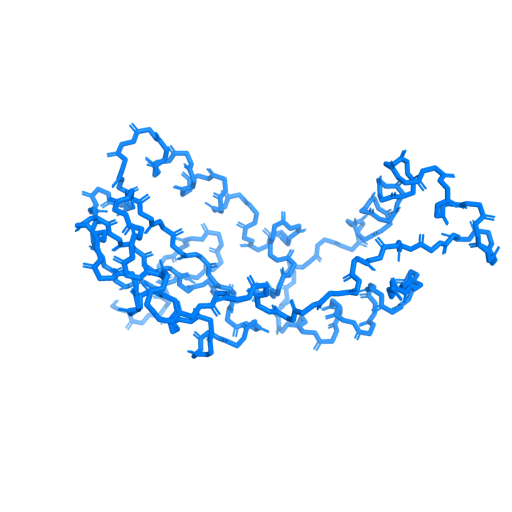089 6.015 1.00 87.00 90 GLY A C 1
ATOM 706 O O . GLY A 1 90 ? -7.985 9.786 6.868 1.00 87.00 90 GLY A O 1
ATOM 707 N N . VAL A 1 91 ? -7.459 10.913 5.003 1.00 91.06 91 VAL A N 1
ATOM 708 C CA . VAL A 1 91 ? -8.817 11.439 4.764 1.00 91.06 91 VAL A CA 1
ATOM 709 C C . VAL A 1 91 ? -9.840 10.304 4.667 1.00 91.06 91 VAL A C 1
ATOM 711 O O . VAL A 1 91 ? -10.920 10.420 5.246 1.00 91.06 91 VAL A O 1
ATOM 714 N N . LEU A 1 92 ? -9.490 9.189 4.010 1.00 91.44 92 LEU A N 1
ATOM 715 C CA . LEU A 1 92 ? -10.392 8.046 3.856 1.00 91.44 92 LEU A CA 1
ATOM 716 C C . LEU A 1 92 ? -10.836 7.496 5.214 1.00 91.44 92 LEU A C 1
ATOM 718 O O . LEU A 1 92 ? -12.029 7.322 5.434 1.00 91.44 92 LEU A O 1
ATOM 722 N N . TYR A 1 93 ? -9.903 7.301 6.148 1.00 95.00 93 TYR A N 1
ATOM 723 C CA . TYR A 1 93 ? -10.209 6.822 7.497 1.00 95.00 93 TYR A CA 1
ATOM 724 C C . TYR A 1 93 ? -11.248 7.701 8.212 1.00 95.00 93 TYR A C 1
ATOM 726 O O . TYR A 1 93 ? -12.180 7.197 8.851 1.00 95.00 93 TYR A O 1
ATOM 734 N N . ARG A 1 94 ? -11.128 9.028 8.078 1.00 94.38 94 ARG A N 1
ATOM 735 C CA . ARG A 1 94 ? -12.095 9.972 8.659 1.00 94.38 94 ARG A CA 1
ATOM 736 C C . ARG A 1 94 ? -13.467 9.848 8.003 1.00 94.38 94 ARG A C 1
ATOM 738 O O . ARG A 1 94 ? -14.472 9.868 8.706 1.00 94.38 94 ARG A O 1
ATOM 745 N N . ASP A 1 95 ? -13.496 9.677 6.686 1.00 96.00 95 ASP 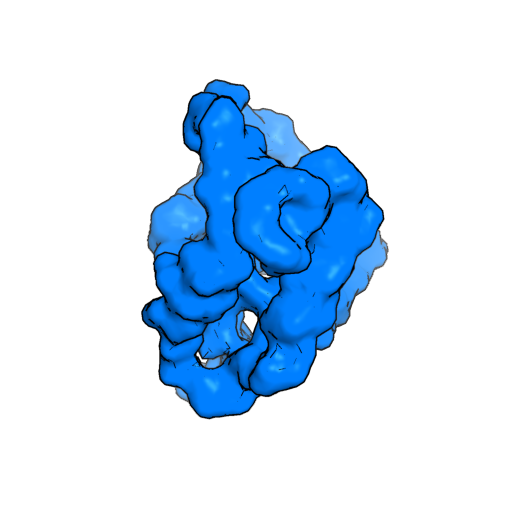A N 1
ATOM 746 C CA . ASP A 1 95 ? -14.729 9.620 5.901 1.00 96.00 95 ASP A CA 1
ATOM 747 C C . ASP A 1 95 ? -15.459 8.262 5.978 1.00 96.00 95 ASP A C 1
ATOM 749 O O . ASP A 1 95 ? -16.641 8.196 5.647 1.00 96.00 95 ASP A O 1
ATOM 753 N N . LEU A 1 96 ? -14.810 7.195 6.462 1.00 96.62 96 LEU A N 1
ATOM 754 C CA . LEU A 1 96 ? -15.432 5.902 6.791 1.00 96.62 96 LEU A CA 1
ATOM 755 C C . LEU A 1 96 ? -16.319 6.019 8.047 1.00 96.62 96 LEU A C 1
ATOM 757 O O . LEU A 1 96 ? -15.998 5.482 9.107 1.00 96.62 96 LEU A O 1
ATOM 761 N N . THR A 1 97 ? -17.401 6.792 7.987 1.00 97.06 97 THR A N 1
ATOM 762 C CA . THR A 1 97 ? -18.293 7.022 9.139 1.00 97.06 97 THR A CA 1
ATOM 763 C C . THR A 1 97 ? -19.322 5.911 9.349 1.00 97.06 97 THR A C 1
ATOM 765 O O . THR A 1 97 ? -19.847 5.791 10.450 1.00 97.06 97 THR A O 1
ATOM 768 N N . GLY A 1 98 ? -19.596 5.091 8.330 1.00 97.25 98 GLY A N 1
ATOM 769 C CA . GLY A 1 98 ? -20.482 3.928 8.437 1.00 97.25 98 GLY A CA 1
ATOM 770 C C . GLY A 1 98 ? -19.825 2.688 9.051 1.00 97.25 98 GLY A C 1
ATOM 771 O O . GLY A 1 98 ? -20.531 1.787 9.497 1.00 97.25 98 GLY A O 1
ATOM 772 N N . ALA A 1 99 ? -18.491 2.630 9.093 1.00 97.50 99 ALA A N 1
ATOM 773 C CA . ALA A 1 99 ? -17.747 1.494 9.625 1.00 97.50 99 ALA A CA 1
ATOM 774 C C . ALA A 1 99 ? -17.570 1.637 11.143 1.00 97.50 99 ALA A C 1
ATOM 776 O O . ALA A 1 99 ? -16.860 2.530 11.608 1.00 97.50 99 ALA A O 1
ATOM 777 N N . ALA A 1 100 ? -18.194 0.740 11.912 1.00 95.88 100 ALA A N 1
ATOM 778 C CA . ALA A 1 100 ? -18.069 0.719 13.373 1.00 95.88 100 ALA A CA 1
ATOM 779 C C . ALA A 1 100 ? -16.658 0.311 13.838 1.00 95.88 100 ALA A C 1
ATOM 781 O O . ALA A 1 100 ? -16.152 0.841 14.823 1.00 95.88 100 ALA A O 1
ATOM 782 N N . ALA A 1 101 ? -16.018 -0.602 13.103 1.00 97.75 101 ALA A N 1
ATOM 783 C CA . ALA A 1 101 ? -14.634 -1.010 13.304 1.00 97.75 101 ALA A CA 1
ATOM 784 C C . ALA A 1 101 ? -13.765 -0.410 12.197 1.00 97.75 101 ALA A C 1
ATOM 786 O O . ALA A 1 101 ? -13.948 -0.709 11.011 1.00 97.75 101 ALA A O 1
ATOM 787 N N . LYS A 1 102 ? -12.823 0.453 12.577 1.00 97.75 102 LYS A N 1
ATOM 788 C CA . LYS A 1 102 ? -11.866 1.025 11.637 1.00 97.75 102 LYS A CA 1
ATOM 789 C C . LYS A 1 102 ? -10.544 1.364 12.292 1.00 97.75 102 LYS A C 1
ATOM 791 O O . LYS A 1 102 ? -10.504 1.997 13.343 1.00 97.75 102 LYS A O 1
ATOM 796 N N . VAL A 1 103 ? -9.465 1.013 11.613 1.00 97.94 103 VAL A N 1
ATOM 797 C CA . VAL A 1 103 ? -8.101 1.285 12.064 1.00 97.94 103 VAL A CA 1
ATOM 798 C C . VAL A 1 103 ? -7.345 2.045 10.980 1.00 97.94 103 VAL A C 1
ATOM 800 O O . VAL A 1 103 ? -7.516 1.769 9.793 1.00 97.94 103 VAL A O 1
ATOM 803 N N . LEU A 1 104 ? -6.511 3.002 11.378 1.00 97.56 104 LEU A N 1
ATOM 804 C CA . LEU A 1 104 ? -5.496 3.611 10.521 1.00 97.56 104 LEU A CA 1
ATOM 805 C C . LEU A 1 104 ? -4.117 3.275 11.079 1.00 97.56 104 LEU A C 1
ATOM 807 O O . LEU A 1 104 ? -3.841 3.596 12.228 1.00 97.56 104 LEU A O 1
ATOM 811 N N . VAL A 1 105 ? -3.247 2.685 10.265 1.00 97.44 105 VAL A N 1
ATOM 812 C CA . VAL A 1 105 ? -1.843 2.453 10.615 1.00 97.44 105 VAL A CA 1
ATOM 813 C C . VAL A 1 105 ? -0.943 3.223 9.659 1.00 97.44 105 VAL A C 1
ATOM 815 O O . VAL A 1 105 ? -1.012 3.028 8.445 1.00 97.44 105 VAL A O 1
ATOM 818 N N . THR A 1 106 ? -0.088 4.082 10.209 1.00 97.44 106 THR A N 1
ATOM 819 C CA . THR A 1 106 ? 0.997 4.733 9.464 1.00 97.44 106 THR A CA 1
ATOM 820 C C . THR A 1 106 ? 2.300 3.980 9.700 1.00 97.44 106 THR A C 1
ATOM 822 O O . THR A 1 106 ? 2.702 3.802 10.847 1.00 97.44 106 THR A O 1
ATOM 825 N N . MET A 1 107 ? 2.951 3.541 8.627 1.00 97.19 107 MET A N 1
ATOM 826 C CA . MET A 1 107 ? 4.199 2.778 8.666 1.00 97.19 107 MET A CA 1
ATOM 827 C C . MET A 1 107 ? 5.387 3.691 8.372 1.00 97.19 107 MET A C 1
ATOM 829 O O . MET A 1 107 ? 5.417 4.333 7.323 1.00 97.19 107 MET A O 1
ATOM 833 N N . GLU A 1 108 ? 6.370 3.733 9.263 1.00 96.12 108 GLU A N 1
ATOM 834 C CA . GLU A 1 108 ? 7.645 4.412 9.015 1.00 96.12 108 GLU A CA 1
ATOM 835 C C . GLU A 1 108 ? 8.447 3.709 7.919 1.00 96.12 108 GLU A C 1
ATOM 837 O O . GLU A 1 108 ? 8.298 2.502 7.702 1.00 96.12 108 GLU A O 1
ATOM 842 N N . CYS A 1 109 ? 9.320 4.452 7.234 1.00 95.31 109 CYS A N 1
ATOM 843 C CA . CYS A 1 109 ? 10.195 3.896 6.196 1.00 95.31 109 CYS A CA 1
ATOM 844 C C . CYS A 1 109 ? 9.432 3.086 5.131 1.00 95.31 109 CYS A C 1
ATOM 846 O O . CYS A 1 109 ? 9.809 1.957 4.800 1.00 95.31 109 CYS A O 1
ATOM 848 N N . ALA A 1 110 ? 8.327 3.640 4.637 1.00 96.88 110 ALA A N 1
ATOM 849 C CA . ALA A 1 110 ? 7.390 2.974 3.752 1.00 96.88 110 ALA A CA 1
ATOM 850 C C . ALA A 1 110 ? 6.861 3.928 2.673 1.00 96.88 110 ALA A C 1
ATOM 852 O O . ALA A 1 110 ? 6.279 4.972 2.977 1.00 96.88 110 ALA A O 1
ATOM 853 N N . THR A 1 111 ? 7.010 3.552 1.402 1.00 96.81 111 THR A N 1
ATOM 854 C CA . THR A 1 111 ? 6.466 4.324 0.272 1.00 96.81 111 THR A CA 1
ATOM 855 C C . THR A 1 111 ? 5.102 3.802 -0.185 1.00 96.81 111 THR A C 1
ATOM 857 O O . THR A 1 111 ? 4.532 2.868 0.379 1.00 96.81 111 THR A O 1
ATOM 860 N N . HIS A 1 112 ? 4.593 4.352 -1.291 1.00 95.19 112 HIS A N 1
ATOM 861 C CA . HIS A 1 112 ? 3.442 3.806 -2.015 1.00 95.19 112 HIS A CA 1
ATOM 862 C C . HIS A 1 112 ? 3.617 2.326 -2.409 1.00 95.19 112 HIS A C 1
ATOM 864 O O . HIS A 1 112 ? 2.644 1.610 -2.636 1.00 95.19 112 HIS A O 1
ATOM 870 N N . PHE A 1 113 ? 4.863 1.866 -2.506 1.00 95.94 113 PHE A N 1
ATOM 871 C CA . PHE A 1 113 ? 5.234 0.515 -2.907 1.00 95.94 113 PHE A CA 1
ATOM 872 C C . PHE A 1 113 ? 5.538 -0.402 -1.715 1.00 95.94 113 PHE A C 1
ATOM 874 O O . PHE A 1 113 ? 6.094 -1.477 -1.924 1.00 95.94 113 PHE A O 1
ATOM 881 N N . ALA A 1 114 ? 5.147 -0.021 -0.489 1.00 96.12 114 ALA A N 1
ATOM 882 C CA . ALA A 1 114 ? 5.433 -0.735 0.765 1.00 96.12 114 ALA A CA 1
ATOM 883 C C . ALA A 1 114 ? 5.140 -2.248 0.737 1.00 96.12 114 ALA A C 1
ATOM 885 O O . ALA A 1 114 ? 5.817 -3.025 1.405 1.00 96.12 114 ALA A O 1
ATOM 886 N N . VAL A 1 115 ? 4.186 -2.685 -0.091 1.00 95.06 115 VAL A N 1
ATOM 887 C CA . VAL A 1 115 ? 3.876 -4.106 -0.335 1.00 95.06 115 VAL A CA 1
ATOM 888 C C . VAL A 1 115 ? 5.067 -4.929 -0.845 1.00 95.06 115 VAL A C 1
ATOM 890 O O . VAL A 1 115 ? 5.053 -6.152 -0.740 1.00 95.06 115 VAL A O 1
ATOM 893 N N . TRP A 1 116 ? 6.085 -4.280 -1.407 1.00 96.00 116 TRP A N 1
ATOM 894 C CA . TRP A 1 116 ? 7.306 -4.899 -1.925 1.00 96.00 116 TRP A CA 1
ATOM 895 C C . TRP A 1 116 ? 8.560 -4.479 -1.150 1.00 96.00 116 TRP A C 1
ATOM 897 O O . TRP A 1 116 ? 9.668 -4.866 -1.515 1.00 96.00 116 TRP A O 1
ATOM 907 N N . GLU A 1 117 ? 8.412 -3.651 -0.117 1.00 97.19 117 GLU A N 1
ATOM 908 C CA . GLU A 1 117 ? 9.533 -3.094 0.634 1.00 97.19 117 GLU A CA 1
ATOM 909 C C . GLU A 1 117 ? 9.885 -4.005 1.799 1.00 97.19 117 GLU A C 1
ATOM 911 O O . GLU A 1 117 ? 9.022 -4.381 2.597 1.00 97.19 117 GLU A O 1
ATOM 916 N N . THR A 1 118 ? 11.170 -4.342 1.911 1.00 95.75 118 THR A N 1
ATOM 917 C CA . THR A 1 118 ? 11.713 -5.197 2.972 1.00 95.75 118 THR A CA 1
ATOM 918 C C . THR A 1 118 ? 11.370 -4.664 4.355 1.00 95.75 118 THR A C 1
ATOM 920 O O . THR A 1 118 ? 11.128 -5.458 5.263 1.00 95.75 118 THR A O 1
ATOM 923 N N . SER A 1 119 ? 11.288 -3.339 4.496 1.00 94.56 119 SER A N 1
ATOM 924 C CA . SER A 1 119 ? 10.930 -2.675 5.745 1.00 94.56 119 SER A CA 1
ATOM 925 C C . SER A 1 119 ? 9.523 -3.000 6.246 1.00 94.56 119 SER A C 1
ATOM 927 O O . SER A 1 119 ? 9.315 -2.913 7.451 1.00 94.56 119 SER A O 1
ATOM 929 N N . GLN A 1 120 ? 8.553 -3.344 5.384 1.00 96.25 120 GLN A N 1
ATOM 930 C CA . GLN A 1 120 ? 7.142 -3.417 5.802 1.00 96.25 120 GLN A CA 1
ATOM 931 C C . GLN A 1 120 ? 6.317 -4.587 5.255 1.00 96.25 120 GLN A C 1
ATOM 933 O O . GLN A 1 120 ? 5.269 -4.888 5.829 1.00 96.25 120 GLN A O 1
ATOM 938 N N . TYR A 1 121 ? 6.736 -5.291 4.197 1.00 95.75 121 TYR A N 1
ATOM 939 C CA . TYR A 1 121 ? 5.862 -6.298 3.569 1.00 95.75 121 TYR A CA 1
ATOM 940 C C . TYR A 1 121 ? 5.409 -7.402 4.547 1.00 95.75 121 TYR A C 1
ATOM 942 O O . TYR A 1 121 ? 4.251 -7.827 4.527 1.00 95.75 121 TYR A O 1
ATOM 950 N N . LYS A 1 122 ? 6.297 -7.847 5.451 1.00 96.25 122 LYS A N 1
ATOM 951 C CA . LYS A 1 122 ? 5.968 -8.869 6.457 1.00 96.25 122 LYS A CA 1
ATOM 952 C C . LYS A 1 122 ? 4.977 -8.343 7.488 1.00 96.25 122 LYS A C 1
ATOM 954 O O . LYS A 1 122 ? 4.030 -9.053 7.827 1.00 96.25 122 LYS A O 1
ATOM 959 N N . PHE A 1 123 ? 5.169 -7.113 7.957 1.00 97.19 123 PHE A N 1
ATOM 960 C CA . PHE A 1 123 ? 4.210 -6.439 8.819 1.00 97.19 123 PHE A CA 1
ATOM 961 C C . PHE A 1 123 ? 2.828 -6.365 8.169 1.00 97.19 123 PHE A C 1
ATOM 963 O O . PHE A 1 123 ? 1.857 -6.810 8.779 1.00 97.19 123 PHE A O 1
ATOM 970 N N . MET A 1 124 ? 2.739 -5.901 6.919 1.00 97.56 124 MET A N 1
ATOM 971 C CA . MET A 1 124 ? 1.465 -5.812 6.200 1.00 97.56 124 MET A CA 1
ATOM 972 C C . MET A 1 124 ? 0.765 -7.171 6.106 1.00 97.56 124 MET A C 1
ATOM 974 O O . MET A 1 124 ? -0.447 -7.242 6.309 1.00 97.56 124 MET A O 1
ATOM 978 N N . HIS A 1 125 ? 1.506 -8.258 5.858 1.00 97.75 125 HIS A N 1
ATOM 979 C CA . HIS A 1 125 ? 0.944 -9.611 5.861 1.00 97.75 125 HIS A CA 1
ATOM 980 C C . HIS A 1 125 ? 0.400 -10.016 7.236 1.00 97.75 125 HIS A C 1
ATOM 982 O O . HIS A 1 125 ? -0.723 -10.513 7.317 1.00 97.75 125 HIS A O 1
ATOM 988 N N . ARG A 1 126 ? 1.154 -9.787 8.320 1.00 97.62 126 ARG A N 1
ATOM 989 C CA . ARG A 1 126 ? 0.713 -10.128 9.685 1.00 97.62 126 ARG A CA 1
ATOM 990 C C . ARG A 1 126 ? -0.499 -9.301 10.117 1.00 97.62 126 ARG A C 1
ATOM 992 O O . ARG A 1 126 ? -1.467 -9.872 10.608 1.00 97.62 126 ARG A O 1
ATOM 999 N N . ALA A 1 127 ? -0.473 -7.990 9.883 1.00 97.81 127 ALA A N 1
ATOM 1000 C CA . ALA A 1 127 ? -1.579 -7.094 10.209 1.00 97.81 127 ALA A CA 1
ATOM 1001 C C . ALA A 1 127 ? -2.837 -7.432 9.397 1.00 97.81 127 ALA A C 1
ATOM 1003 O O . ALA A 1 127 ? -3.935 -7.476 9.943 1.00 97.81 127 ALA A O 1
ATOM 1004 N N . SER A 1 128 ? -2.687 -7.729 8.100 1.00 97.69 128 SER A N 1
ATOM 1005 C CA . SER A 1 128 ? -3.818 -8.148 7.260 1.00 97.69 128 SER A CA 1
ATOM 1006 C C . SER A 1 128 ? -4.394 -9.485 7.717 1.00 97.69 128 SER A C 1
ATOM 1008 O O . SER A 1 128 ? -5.608 -9.647 7.712 1.00 97.69 128 SER A O 1
ATOM 1010 N N . LEU A 1 129 ? -3.545 -10.432 8.130 1.00 98.25 129 LEU A N 1
ATOM 1011 C CA . LEU A 1 129 ? -3.992 -11.712 8.673 1.00 98.25 129 LEU A CA 1
ATOM 1012 C C . LEU A 1 129 ? -4.815 -11.524 9.953 1.00 98.25 129 LEU A C 1
ATOM 1014 O O . LEU A 1 129 ? -5.899 -12.094 10.043 1.00 98.25 129 LEU A O 1
ATOM 1018 N N . GLU A 1 130 ? -4.330 -10.728 10.912 1.00 98.31 130 GLU A N 1
ATOM 1019 C CA . GLU A 1 130 ? -5.081 -10.412 12.137 1.00 98.31 130 GLU A CA 1
ATOM 1020 C C . GLU A 1 130 ? -6.420 -9.748 11.795 1.00 98.31 130 GLU A C 1
ATOM 1022 O O . GLU A 1 130 ? -7.471 -10.217 12.225 1.00 98.31 130 GLU A O 1
ATOM 1027 N N . TRP A 1 131 ? -6.407 -8.724 10.936 1.00 98.38 131 TRP A N 1
ATOM 1028 C CA . TRP A 1 131 ? -7.622 -8.003 10.566 1.00 98.38 131 TRP A CA 1
ATOM 1029 C C . TRP A 1 131 ? -8.656 -8.900 9.882 1.00 98.38 131 TRP A C 1
ATOM 1031 O O . TRP A 1 131 ? -9.841 -8.838 10.197 1.00 98.38 131 TRP A O 1
ATOM 1041 N N . LEU A 1 132 ? -8.223 -9.747 8.945 1.00 97.94 132 LEU A N 1
ATOM 1042 C CA . LEU A 1 132 ? -9.116 -10.651 8.219 1.00 97.94 132 LEU A CA 1
ATOM 1043 C C . LEU A 1 132 ? -9.647 -11.788 9.099 1.00 97.94 132 LEU A C 1
ATOM 1045 O O . LEU A 1 132 ? -10.752 -12.265 8.849 1.00 97.94 132 LEU A O 1
ATOM 1049 N N . ARG A 1 133 ? -8.873 -12.239 10.094 1.00 98.25 133 ARG A N 1
ATOM 1050 C CA . ARG A 1 133 ? -9.269 -13.325 10.998 1.00 98.25 133 ARG A CA 1
ATOM 1051 C C . ARG A 1 133 ? -10.165 -12.830 12.131 1.00 98.25 133 ARG A C 1
ATOM 1053 O O . ARG A 1 133 ? -11.199 -13.437 12.391 1.00 98.25 133 ARG A O 1
ATOM 1060 N N . ASP A 1 134 ? -9.761 -11.742 12.778 1.00 98.00 134 ASP A N 1
ATOM 1061 C CA . ASP A 1 134 ? -10.301 -11.313 14.071 1.00 98.00 134 ASP A CA 1
ATOM 1062 C C . ASP A 1 134 ? -11.006 -9.950 14.005 1.00 98.00 134 ASP A C 1
ATOM 1064 O O . ASP A 1 134 ? -11.723 -9.578 14.931 1.00 98.00 134 ASP A O 1
ATOM 1068 N N . GLY A 1 135 ? -10.826 -9.186 12.921 1.00 97.62 135 GLY A N 1
ATOM 1069 C CA . GLY A 1 135 ? -11.346 -7.819 12.817 1.00 97.62 135 GLY A CA 1
ATOM 1070 C C . GLY A 1 135 ? -10.608 -6.819 13.710 1.00 97.62 135 GLY A C 1
ATOM 1071 O O . GLY A 1 135 ? -11.172 -5.778 14.056 1.00 97.62 135 GLY A O 1
ATOM 1072 N N . THR A 1 136 ? -9.372 -7.139 14.107 1.00 98.31 136 THR A N 1
ATOM 1073 C CA . THR A 1 136 ? -8.566 -6.328 15.023 1.00 98.31 136 THR A CA 1
ATOM 1074 C C . THR A 1 136 ? -7.174 -6.028 14.486 1.00 98.31 136 THR A C 1
ATOM 1076 O O . THR A 1 136 ? -6.660 -6.693 13.588 1.00 98.31 136 THR A O 1
ATOM 1079 N N . TYR A 1 137 ? -6.567 -5.002 15.070 1.00 97.75 137 TYR A N 1
ATOM 1080 C CA . TYR A 1 137 ? -5.145 -4.717 15.008 1.00 97.75 137 TYR A CA 1
ATOM 1081 C C . TYR A 1 137 ? -4.618 -4.571 16.438 1.00 97.75 137 TYR A C 1
ATOM 1083 O O . TYR A 1 137 ? -5.119 -3.732 17.191 1.00 97.75 137 TYR A O 1
ATOM 1091 N N . ARG A 1 138 ? -3.646 -5.404 16.836 1.00 95.94 138 ARG A N 1
ATOM 1092 C CA . ARG A 1 138 ? -3.180 -5.512 18.233 1.00 95.94 138 ARG A CA 1
ATOM 1093 C C . ARG A 1 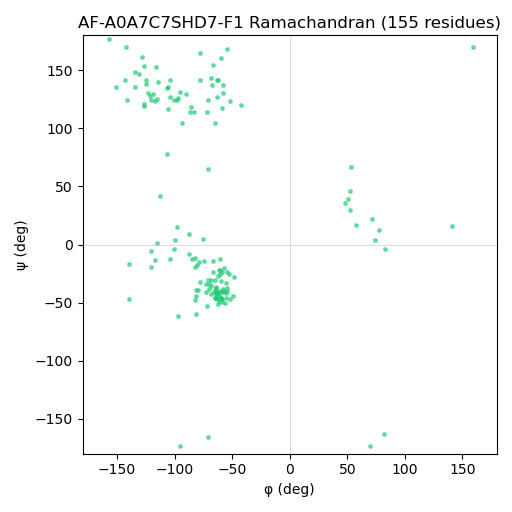138 ? -4.347 -5.709 19.221 1.00 95.94 138 ARG A C 1
ATOM 1095 O O . ARG A 1 138 ? -4.383 -5.117 20.300 1.00 95.94 138 ARG A O 1
ATOM 1102 N N . GLY A 1 139 ? -5.338 -6.512 18.826 1.00 97.50 139 GLY A N 1
ATOM 1103 C CA . GLY A 1 139 ?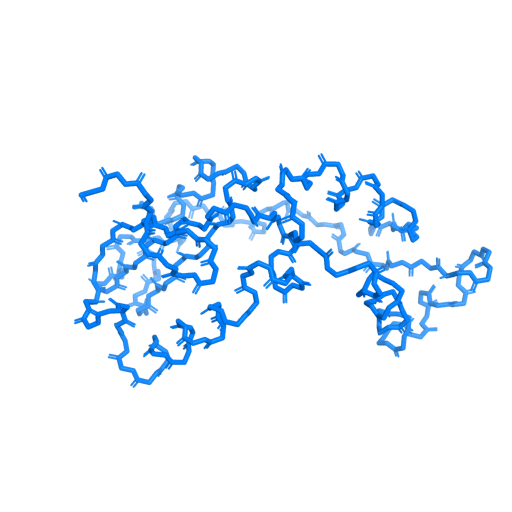 -6.541 -6.802 19.617 1.00 97.50 139 GLY A CA 1
ATOM 1104 C C . GLY A 1 139 ? -7.568 -5.665 19.698 1.00 97.50 139 GLY A C 1
ATOM 1105 O O . GLY A 1 139 ? -8.575 -5.811 20.385 1.00 97.50 139 GLY A O 1
ATOM 1106 N N . GLN A 1 140 ? -7.349 -4.545 19.003 1.00 98.31 140 GLN A N 1
ATOM 1107 C CA . GLN A 1 140 ? -8.277 -3.414 18.964 1.00 98.31 140 GLN A CA 1
ATOM 1108 C C . GLN A 1 140 ? -8.993 -3.336 17.612 1.00 98.31 140 GLN A C 1
ATOM 1110 O O . GLN A 1 140 ? -8.368 -3.418 16.557 1.00 98.31 140 GLN A O 1
ATOM 1115 N N . SER A 1 141 ? -10.310 -3.132 17.621 1.00 97.62 141 SER A N 1
ATOM 1116 C CA . SER A 1 141 ? -11.115 -2.969 16.399 1.00 97.62 141 SER A CA 1
ATOM 1117 C C . SER A 1 141 ? -11.178 -1.519 15.901 1.00 97.62 141 SER A C 1
ATOM 1119 O O . SER A 1 141 ? -11.722 -1.246 14.828 1.00 97.62 141 SER A O 1
ATOM 1121 N N . THR A 1 142 ? -10.658 -0.570 16.685 1.00 98.00 142 THR A N 1
ATOM 1122 C CA . THR A 1 142 ? -10.638 0.859 16.357 1.00 98.00 142 THR A CA 1
ATOM 1123 C C . THR A 1 142 ? -9.357 1.526 16.828 1.00 98.00 142 THR A C 1
ATOM 1125 O O . THR A 1 142 ? -8.917 1.252 17.939 1.00 98.00 142 THR A O 1
ATOM 1128 N N . GLY A 1 143 ? -8.812 2.460 16.047 1.00 96.75 143 GLY A N 1
ATOM 1129 C CA . GLY A 1 143 ? -7.678 3.271 16.494 1.00 96.75 143 GLY A CA 1
ATOM 1130 C C . GLY A 1 143 ? -6.877 3.906 15.364 1.00 96.75 143 GLY A C 1
ATOM 1131 O O . GLY A 1 143 ? -7.067 3.602 14.186 1.00 96.75 143 GLY A O 1
ATOM 1132 N N . ILE A 1 144 ? -5.973 4.806 15.744 1.00 96.62 144 ILE A N 1
ATOM 1133 C CA . ILE A 1 144 ? -4.960 5.381 14.860 1.00 96.62 144 ILE A CA 1
ATOM 1134 C C . ILE A 1 144 ? -3.607 5.029 15.464 1.00 96.62 144 ILE A C 1
ATOM 1136 O O . ILE A 1 144 ? -3.357 5.351 16.621 1.00 96.62 144 ILE A O 1
ATOM 1140 N N . TYR A 1 145 ? -2.761 4.380 14.677 1.00 96.62 145 TYR A N 1
ATOM 1141 C CA . TYR A 1 145 ? -1.470 3.867 15.105 1.00 96.62 145 TYR A CA 1
ATOM 1142 C C . TYR A 1 145 ? -0.371 4.361 14.186 1.00 96.62 145 TYR A C 1
ATOM 1144 O O . TYR A 1 145 ? -0.573 4.614 12.990 1.00 96.62 145 TYR A O 1
ATOM 1152 N N . ARG A 1 146 ? 0.821 4.422 14.759 1.00 96.62 146 ARG A N 1
ATOM 1153 C CA . ARG A 1 146 ? 2.062 4.594 14.035 1.00 96.62 146 ARG A CA 1
ATOM 1154 C C . ARG A 1 146 ? 2.986 3.446 14.411 1.00 96.62 146 ARG A C 1
ATOM 1156 O O . ARG A 1 146 ? 3.017 3.051 15.569 1.00 96.62 146 ARG A O 1
ATOM 1163 N N . VAL A 1 147 ? 3.683 2.893 13.430 1.00 96.75 147 VAL A N 1
ATOM 1164 C CA . VAL A 1 147 ? 4.627 1.796 13.644 1.00 96.75 147 VAL A CA 1
ATOM 1165 C C . VAL A 1 147 ? 5.956 2.086 12.983 1.00 96.75 147 VAL A C 1
ATOM 1167 O O . VAL A 1 147 ? 6.002 2.686 11.908 1.00 96.75 147 VAL A O 1
ATOM 1170 N N . GLY A 1 148 ? 7.018 1.602 13.616 1.00 96.06 148 GLY A N 1
ATOM 1171 C CA . GLY A 1 148 ? 8.351 1.553 13.047 1.00 96.06 148 GLY A CA 1
ATOM 1172 C C . GLY A 1 148 ? 8.477 0.509 11.932 1.00 96.06 148 GLY A C 1
ATOM 1173 O O . GLY A 1 148 ? 7.500 -0.044 11.411 1.00 96.06 148 GLY A O 1
ATOM 1174 N N . VAL A 1 149 ? 9.725 0.205 11.584 1.00 94.38 149 VAL A N 1
ATOM 1175 C CA . VAL A 1 149 ? 10.076 -0.868 10.642 1.00 94.38 149 VAL A CA 1
ATOM 1176 C C . VAL A 1 149 ? 9.533 -2.216 11.132 1.00 94.38 149 VAL A C 1
ATOM 1178 O O . VAL A 1 149 ? 9.596 -2.537 12.317 1.00 94.38 149 VAL A O 1
ATOM 1181 N N . ASP A 1 150 ? 8.979 -3.000 10.209 1.00 94.19 150 ASP A N 1
ATOM 1182 C CA . ASP A 1 150 ? 8.366 -4.313 10.436 1.00 94.19 150 ASP A CA 1
ATOM 1183 C C . ASP A 1 150 ? 7.296 -4.325 11.548 1.00 94.19 150 ASP A C 1
ATOM 1185 O O . ASP A 1 150 ? 7.052 -5.343 12.202 1.00 94.19 150 ASP A O 1
ATOM 1189 N N . GLY A 1 151 ? 6.600 -3.202 11.747 1.00 92.06 151 GLY A N 1
ATOM 1190 C CA . GLY A 1 151 ? 5.525 -3.094 12.735 1.00 92.06 151 GLY A CA 1
ATOM 1191 C C . GLY A 1 151 ? 5.993 -2.938 14.182 1.00 92.06 151 GLY A C 1
ATOM 1192 O O . GLY A 1 151 ? 5.175 -3.112 15.094 1.00 92.06 151 GLY A O 1
ATOM 1193 N N . ALA A 1 152 ? 7.283 -2.658 14.393 1.00 93.44 152 ALA A N 1
ATOM 1194 C CA . ALA A 1 152 ? 7.842 -2.360 15.705 1.00 93.44 152 ALA A CA 1
ATOM 1195 C C . ALA A 1 152 ? 7.177 -1.126 16.334 1.00 93.44 152 ALA A C 1
ATOM 1197 O O . ALA A 1 152 ? 6.579 -0.300 15.640 1.00 93.44 152 ALA A O 1
ATOM 1198 N N . GLU A 1 153 ? 7.302 -0.987 17.652 1.00 89.19 153 GLU A N 1
ATOM 1199 C CA . GLU A 1 153 ? 6.961 0.277 18.302 1.00 89.19 153 GLU A CA 1
ATOM 1200 C C . GLU A 1 153 ? 7.875 1.389 17.791 1.00 89.19 153 GLU A C 1
ATOM 1202 O O . GLU A 1 153 ? 9.066 1.175 17.541 1.00 89.19 153 GLU A O 1
ATOM 1207 N N . THR A 1 154 ? 7.310 2.578 17.609 1.00 81.25 154 THR A N 1
ATOM 1208 C CA . THR A 1 154 ? 8.101 3.758 17.267 1.00 81.25 154 THR A CA 1
ATOM 1209 C C . THR A 1 154 ? 8.987 4.121 18.453 1.00 81.25 154 THR A C 1
ATOM 1211 O O . THR A 1 154 ? 8.534 4.107 19.596 1.00 81.25 154 THR A O 1
ATOM 1214 N N . SER A 1 155 ? 10.252 4.461 18.212 1.00 57.81 155 SER A N 1
ATOM 1215 C CA . SER A 1 155 ? 11.139 4.932 19.277 1.00 57.81 155 SER A CA 1
ATOM 1216 C C . SER A 1 155 ? 10.624 6.267 19.829 1.00 57.81 155 SER A C 1
ATOM 1218 O O . SER A 1 155 ? 10.787 7.291 19.166 1.00 57.81 155 SER A O 1
ATOM 1220 N N . GLY A 1 156 ? 10.007 6.261 21.016 1.00 53.22 156 GLY A N 1
ATOM 1221 C CA . GLY A 1 156 ? 9.562 7.487 21.692 1.00 53.22 156 GLY A CA 1
ATOM 1222 C C . GLY A 1 156 ? 8.218 7.451 22.429 1.00 53.22 156 GLY A C 1
ATOM 1223 O O . GLY A 1 156 ? 7.716 8.532 22.730 1.00 53.22 156 GLY A O 1
ATOM 1224 N N . GLU A 1 157 ? 7.650 6.278 22.725 1.00 36.72 157 GLU A N 1
ATOM 1225 C CA . GLU A 1 157 ? 6.564 6.132 23.717 1.00 36.72 157 GLU A CA 1
ATOM 1226 C C . GLU A 1 157 ? 7.094 5.649 25.073 1.00 36.72 157 GLU A C 1
ATOM 1228 O O . GLU A 1 157 ? 7.960 4.741 25.084 1.00 36.72 157 GLU A O 1
#

Mean predicted aligned error: 4.61 Å

Sequence (157 aa):
MRLQTRDTLTQGRWQENVACENQVDPGIRPVIWDTIKAFDSLGSVWGPPEGVMRVRAGNRSWGWNRAYAAKVVAPTMTVVGEQDNPEARGVLYRDLTGAAAKVLVTMECATHFAVWETSQYKFMHRASLEWLRDGTYRGQSTGIYRVGVDGAETSGE

pLDDT: mean 92.34, std 9.22, range [36.72, 98.38]

Secondary structure (DSSP, 8-state):
-EEE-HHHHIIIIIGGG--STTSS-TTHHHHHHHHHHHH-TTGGGSSSTT--EEE----TTTT--HHHHTT--S-EEEEEETTS-HHHHHHHHHH--S-SSEEEEEESS--TTGGG-TTTHHHHHHHHHHHHHHS-BTTBSEEEEEE-GGGPPPTT-

Solvent-accessible surface area (backbone atoms only — not comparable to full-atom values): 8704 Å² total; per-residue (Å²): 108,42,79,36,46,66,58,51,50,54,44,74,54,46,51,76,41,65,83,46,86,74,24,57,54,88,70,47,60,64,54,53,50,54,48,50,34,68,73,35,66,70,31,35,72,38,78,65,94,83,16,33,49,78,41,88,56,66,70,94,53,78,84,63,45,58,77,58,39,30,67,40,54,62,75,43,77,47,78,38,20,55,57,44,51,42,72,76,57,48,49,56,66,69,28,34,68,41,22,84,30,36,32,38,39,36,31,41,61,20,29,84,60,25,81,70,18,66,24,33,31,66,30,54,53,53,51,49,49,40,33,74,73,71,54,20,56,98,85,34,41,59,51,78,48,68,24,24,60,54,63,33,77,50,94,86,124

Nearest PDB structures (foldseek):
  5fsh-assembly1_B  TM=2.774E-01  e=8.417E-01  Thermus thermophilus HB8
  4g1b-assembly2_B  TM=3.232E-01  e=2.398E+00  Saccharomyces cerevisiae YJM789
  5zy5-assembly1_A  TM=3.147E-01  e=3.790E+00  Schizosaccharomyces pombe 972h-
  5ccb-assembly1_B  TM=2.776E-01  e=2.560E+00  Homo sapiens
  5zy6-assembly2_B  TM=3.081E-01  e=6.397E+00  Schizosaccharomyces pombe 972h-